Protein AF-A0A7H4LVT3-F1 (afdb_monomer_lite)

InterPro domains:
  IPR03684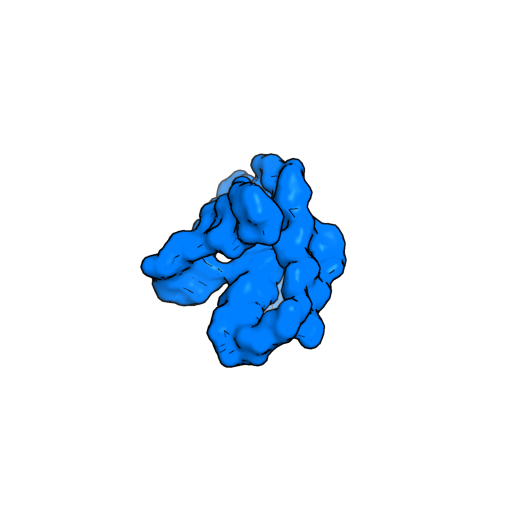9 Enolase-like, C-terminal domain superfamily [G3DSA:3.20.20.120] (1-61)
  IPR036849 Enolase-like, C-terminal domain superfamily [SSF51604] (1-67)

Organism: NCBI:txid1134687

Radius of gyration: 14.52 Å; chains: 1; bounding box: 43×32×30 Å

Sequence (78 aa):
MIGQMNEGHAATAAALQLCRVVQPAFAELYGADGLTDDPVSGLEYRNGMVAVNDSPGLGVQFDAARANLLQEFNDARC

pLDDT: mean 93.4, std 7.14, range [55.44, 97.56]

Secondary structure (DSSP, 8-state):
-B---S--HHHHHHHHHHHHHH--S-B---TTTT--S-SEE-EEEETTEEEE-S-STTS-EE-GGGS-----------

Structure (mmCIF, N/CA/C/O backbone):
data_AF-A0A7H4LVT3-F1
#
_entry.id   AF-A0A7H4LVT3-F1
#
loop_
_atom_site.group_PDB
_atom_site.id
_atom_site.type_symbol
_atom_site.label_atom_id
_atom_site.label_alt_id
_atom_site.label_comp_id
_atom_site.label_asym_id
_atom_site.label_entity_id
_atom_site.label_seq_id
_atom_site.pdbx_PDB_ins_code
_atom_site.Cartn_x
_atom_site.Cartn_y
_atom_site.Cartn_z
_atom_site.occupancy
_atom_site.B_iso_or_equiv
_atom_site.auth_seq_id
_atom_site.auth_comp_id
_atom_site.auth_asym_id
_atom_site.auth_atom_id
_atom_site.pdbx_PDB_model_num
ATOM 1 N N . MET A 1 1 ? -4.890 3.903 16.455 1.00 91.62 1 MET A N 1
ATOM 2 C CA . MET A 1 1 ? -4.718 4.718 15.237 1.00 91.62 1 MET A CA 1
ATOM 3 C C . MET A 1 1 ? -3.623 4.072 14.414 1.00 91.62 1 MET A C 1
ATOM 5 O O . MET A 1 1 ? -2.658 3.623 15.023 1.00 91.62 1 MET A O 1
ATOM 9 N N . ILE A 1 2 ? -3.786 3.984 13.096 1.00 96.69 2 ILE A N 1
ATOM 10 C CA . ILE A 1 2 ? -2.723 3.590 12.159 1.00 96.69 2 ILE A CA 1
ATOM 11 C C . ILE A 1 2 ? -2.435 4.795 11.267 1.00 96.69 2 ILE A C 1
ATOM 13 O O . ILE A 1 2 ? -3.368 5.413 10.766 1.00 96.69 2 ILE A O 1
ATOM 17 N N . GLY A 1 3 ? -1.165 5.149 11.117 1.00 93.88 3 GLY A N 1
ATOM 18 C CA . GLY A 1 3 ? -0.724 6.231 10.244 1.00 93.88 3 GLY A CA 1
ATOM 19 C C . GLY A 1 3 ? 0.371 5.750 9.307 1.00 93.88 3 GLY A C 1
ATOM 20 O O . GLY A 1 3 ? 0.952 4.685 9.527 1.00 93.88 3 GLY A O 1
ATOM 21 N N . GLN A 1 4 ? 0.630 6.548 8.281 1.00 93.75 4 GLN A N 1
ATOM 22 C CA . GLN A 1 4 ? 1.609 6.275 7.238 1.00 93.75 4 GLN A CA 1
ATOM 23 C C . GLN A 1 4 ? 2.487 7.500 6.986 1.00 93.75 4 GLN A C 1
ATOM 25 O O . GLN A 1 4 ? 2.122 8.625 7.330 1.00 93.75 4 GLN A O 1
ATOM 30 N N . MET A 1 5 ? 3.647 7.268 6.380 1.00 93.50 5 MET A N 1
ATOM 31 C CA . MET A 1 5 ? 4.432 8.326 5.738 1.00 93.50 5 MET A CA 1
ATOM 32 C C . MET A 1 5 ? 3.999 8.463 4.268 1.00 93.50 5 MET A C 1
ATOM 34 O O . MET A 1 5 ? 3.084 7.777 3.816 1.00 93.50 5 MET A O 1
ATOM 38 N N . ASN A 1 6 ? 4.680 9.317 3.500 1.00 92.12 6 ASN A N 1
ATOM 39 C CA . ASN A 1 6 ? 4.620 9.241 2.039 1.00 92.12 6 ASN A CA 1
ATOM 40 C C . ASN A 1 6 ? 5.422 8.011 1.595 1.00 92.12 6 ASN A C 1
ATOM 42 O O . ASN A 1 6 ? 6.652 8.011 1.676 1.00 92.12 6 ASN A O 1
ATOM 46 N N . GLU A 1 7 ? 4.729 6.954 1.186 1.00 93.00 7 GLU A N 1
ATOM 47 C CA . GLU A 1 7 ? 5.313 5.643 0.906 1.00 93.00 7 GLU A CA 1
ATOM 48 C C . GLU A 1 7 ? 4.581 4.918 -0.228 1.00 93.00 7 GLU A C 1
ATOM 50 O O . GLU A 1 7 ? 3.491 5.305 -0.631 1.00 93.00 7 GLU A O 1
ATOM 55 N N . GLY A 1 8 ? 5.198 3.870 -0.774 1.00 95.44 8 GLY A N 1
ATOM 56 C CA . GLY A 1 8 ? 4.667 3.165 -1.941 1.00 95.44 8 GLY A CA 1
ATOM 57 C C . GLY A 1 8 ? 3.471 2.248 -1.657 1.00 95.44 8 GLY A C 1
ATOM 58 O O . GLY A 1 8 ? 3.141 1.916 -0.514 1.00 95.44 8 GLY A O 1
ATOM 59 N N . HIS A 1 9 ? 2.872 1.743 -2.734 1.00 97.19 9 HIS A N 1
ATOM 60 C CA . HIS A 1 9 ? 1.666 0.915 -2.731 1.00 97.19 9 HIS A CA 1
ATOM 61 C C . HIS A 1 9 ? 1.817 -0.359 -1.892 1.00 97.19 9 HIS A C 1
ATOM 63 O O . HIS A 1 9 ? 0.870 -0.772 -1.225 1.00 97.19 9 HIS A O 1
ATOM 69 N N . ALA A 1 10 ? 3.001 -0.982 -1.873 1.00 96.88 10 ALA A N 1
ATOM 70 C CA . ALA A 1 10 ? 3.246 -2.164 -1.041 1.00 96.88 10 ALA A CA 1
ATOM 71 C C . ALA A 1 10 ? 3.098 -1.867 0.458 1.00 96.88 10 ALA A C 1
ATOM 73 O O . ALA A 1 10 ? 2.472 -2.645 1.183 1.00 96.88 10 ALA A O 1
ATOM 74 N N . ALA A 1 11 ? 3.647 -0.743 0.922 1.00 97.38 11 ALA A N 1
ATOM 75 C CA . ALA A 1 11 ? 3.596 -0.370 2.329 1.00 97.38 11 ALA A CA 1
ATOM 76 C C . ALA A 1 11 ? 2.171 0.027 2.744 1.00 97.38 11 ALA A C 1
ATOM 78 O O . ALA A 1 11 ? 1.674 -0.453 3.765 1.00 97.38 11 ALA A O 1
ATOM 79 N N . THR A 1 12 ? 1.454 0.777 1.899 1.00 97.50 12 THR A N 1
ATOM 80 C CA . THR A 1 12 ? 0.024 1.052 2.114 1.00 97.50 12 THR A CA 1
ATOM 81 C C . THR A 1 12 ? -0.841 -0.194 2.110 1.00 97.50 12 THR A C 1
ATOM 83 O O . THR A 1 12 ? -1.707 -0.326 2.977 1.00 97.50 12 THR A O 1
ATOM 86 N N . ALA A 1 13 ? -0.592 -1.154 1.223 1.00 97.56 13 ALA A N 1
ATOM 87 C CA . ALA A 1 13 ? -1.314 -2.418 1.255 1.00 97.56 13 ALA A CA 1
ATOM 88 C C . ALA A 1 13 ? -1.070 -3.172 2.573 1.00 97.56 13 ALA A C 1
ATOM 90 O O . ALA A 1 13 ? -2.018 -3.664 3.181 1.00 97.56 13 ALA A O 1
ATOM 91 N N . ALA A 1 14 ? 0.169 -3.201 3.075 1.00 97.38 14 ALA A N 1
ATOM 92 C CA . ALA A 1 14 ? 0.480 -3.801 4.373 1.00 97.38 14 ALA A CA 1
ATOM 93 C C . ALA A 1 14 ? -0.233 -3.092 5.539 1.00 97.38 14 ALA A C 1
ATOM 95 O O . ALA A 1 14 ? -0.839 -3.757 6.385 1.00 97.38 14 ALA A O 1
ATOM 96 N N . ALA A 1 15 ? -0.234 -1.756 5.557 1.00 97.50 15 ALA A N 1
ATOM 97 C CA . ALA A 1 15 ? -0.959 -0.971 6.554 1.00 97.50 15 ALA A CA 1
ATOM 98 C C . ALA A 1 15 ? -2.479 -1.213 6.489 1.00 97.50 15 ALA A C 1
ATOM 100 O O . ALA A 1 15 ? -3.130 -1.335 7.530 1.00 97.50 15 ALA A O 1
ATOM 101 N N . LEU A 1 16 ? -3.046 -1.362 5.286 1.00 97.00 16 LEU A N 1
ATOM 102 C CA . LEU A 1 16 ? -4.453 -1.707 5.082 1.00 97.00 16 LEU A CA 1
ATOM 103 C C . LEU A 1 16 ? -4.784 -3.102 5.636 1.00 97.00 16 LEU A C 1
ATOM 105 O O . LEU A 1 16 ? -5.785 -3.252 6.341 1.00 97.00 16 LEU A O 1
ATOM 109 N N . GLN A 1 17 ? -3.945 -4.113 5.381 1.00 97.00 17 GLN A N 1
ATOM 110 C CA . GLN A 1 17 ? -4.143 -5.453 5.951 1.00 97.00 17 GLN A CA 1
ATOM 111 C C . GLN A 1 17 ? -4.070 -5.426 7.485 1.00 97.00 17 GLN A C 1
ATOM 113 O O . GLN A 1 17 ? -4.903 -6.041 8.152 1.00 97.00 17 GLN A O 1
ATOM 118 N N . LEU A 1 18 ? -3.145 -4.652 8.066 1.00 96.69 18 LEU A N 1
ATOM 119 C CA . LEU A 1 18 ? -3.090 -4.456 9.516 1.00 96.69 18 LEU A CA 1
ATOM 120 C C . LEU A 1 18 ? -4.382 -3.816 10.044 1.00 96.69 18 LEU A C 1
ATOM 122 O O . LEU A 1 18 ? -4.947 -4.305 11.022 1.00 96.69 18 LEU A O 1
ATOM 126 N N . CYS A 1 19 ? -4.890 -2.774 9.375 1.00 97.06 19 CYS A N 1
ATOM 127 C CA . CYS A 1 19 ? -6.152 -2.121 9.735 1.00 97.06 19 CYS A CA 1
ATOM 128 C C . CYS A 1 19 ? -7.339 -3.092 9.733 1.00 97.06 19 CYS A C 1
ATOM 130 O O . CYS A 1 19 ? -8.190 -2.997 10.618 1.00 97.06 19 CYS A O 1
ATOM 132 N N . ARG A 1 20 ? -7.385 -4.043 8.788 1.00 94.50 20 ARG A N 1
ATOM 133 C CA . ARG A 1 20 ? -8.435 -5.077 8.747 1.00 94.50 20 ARG A CA 1
ATOM 134 C C . ARG A 1 20 ? -8.437 -5.949 10.004 1.00 94.50 20 ARG A C 1
ATOM 136 O O . ARG A 1 20 ? -9.509 -6.307 10.479 1.00 94.50 20 ARG A O 1
ATOM 143 N N . VAL A 1 21 ? -7.261 -6.265 10.548 1.00 96.12 21 VAL A N 1
ATOM 144 C CA . VAL A 1 21 ? -7.120 -7.133 11.729 1.00 96.12 21 VAL A CA 1
ATOM 145 C C . VAL A 1 21 ? -7.360 -6.370 13.029 1.00 96.12 21 VAL A C 1
ATOM 147 O O . VAL A 1 21 ? -8.087 -6.847 13.895 1.00 96.12 21 VAL A O 1
ATOM 150 N N . VAL A 1 22 ? -6.748 -5.195 13.189 1.00 97.44 22 VAL A N 1
ATOM 151 C CA . VAL A 1 22 ? -6.754 -4.471 14.476 1.00 97.44 22 VAL A CA 1
ATOM 152 C C . VAL A 1 22 ? -7.910 -3.484 14.620 1.00 97.44 22 VAL A C 1
ATOM 154 O O . VAL A 1 22 ? -8.086 -2.920 15.697 1.00 97.44 22 VAL A O 1
ATOM 157 N N . GLN A 1 23 ? -8.672 -3.261 13.544 1.00 97.19 23 GLN A N 1
ATOM 158 C CA . GLN A 1 23 ? -9.867 -2.413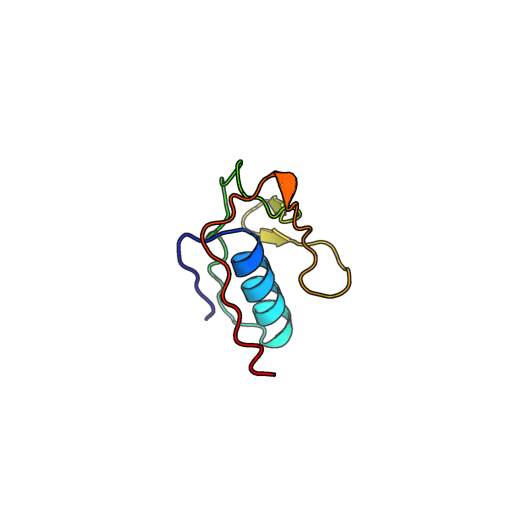 13.490 1.00 97.19 23 GLN A CA 1
ATOM 159 C C . GLN A 1 23 ? -9.693 -1.072 14.231 1.00 97.19 23 GLN A C 1
ATOM 161 O O . GLN A 1 23 ? -10.424 -0.773 15.180 1.00 97.19 23 GLN A O 1
ATOM 166 N N . PRO A 1 24 ? -8.695 -0.251 13.851 1.00 97.31 24 PRO A N 1
ATOM 167 C CA . PRO A 1 24 ? -8.430 0.992 14.554 1.00 97.31 24 PRO A CA 1
ATOM 168 C C . PRO A 1 24 ? -9.589 1.975 14.342 1.00 97.31 24 PRO A C 1
ATOM 170 O O . PRO A 1 24 ? -10.142 2.069 13.252 1.00 97.31 24 PRO A O 1
ATOM 173 N N . ALA A 1 25 ? -9.900 2.784 15.357 1.00 97.25 25 ALA A N 1
ATOM 174 C CA . ALA A 1 25 ? -10.916 3.836 15.232 1.00 97.25 25 ALA A CA 1
ATOM 175 C C . ALA A 1 25 ? -10.572 4.902 14.169 1.00 97.25 25 ALA A C 1
ATOM 177 O O . ALA A 1 25 ? -11.466 5.546 13.631 1.00 97.25 25 ALA A O 1
ATOM 178 N N . PHE A 1 26 ? -9.278 5.081 13.873 1.00 96.25 26 PHE A N 1
ATOM 179 C CA . PHE A 1 26 ? -8.766 6.040 12.894 1.00 96.25 26 PHE A CA 1
ATOM 180 C C . PHE A 1 26 ? -7.596 5.432 12.119 1.00 96.25 26 PHE A C 1
ATOM 182 O O . PHE A 1 26 ? -6.709 4.815 12.730 1.00 96.25 26 PHE A O 1
ATOM 189 N N . ALA A 1 27 ? -7.587 5.642 10.802 1.00 96.25 27 ALA A N 1
ATOM 190 C CA . ALA A 1 27 ? -6.524 5.219 9.903 1.00 96.25 27 ALA A CA 1
ATOM 191 C C . ALA A 1 27 ? -6.234 6.311 8.861 1.00 96.25 27 ALA A C 1
ATOM 193 O O . ALA A 1 27 ? -7.144 6.773 8.177 1.00 96.25 27 ALA A O 1
ATOM 194 N N . GLU A 1 28 ? -4.971 6.702 8.742 1.00 95.62 28 GLU A N 1
ATOM 195 C CA . GLU A 1 28 ? -4.474 7.618 7.715 1.00 95.62 28 GLU A CA 1
ATOM 196 C C . GLU A 1 28 ? -3.696 6.811 6.674 1.00 95.62 28 GLU A C 1
ATOM 198 O O . GLU A 1 28 ? -2.532 6.486 6.896 1.00 95.62 28 GLU A O 1
ATOM 203 N N . LEU A 1 29 ? -4.362 6.437 5.572 1.00 95.62 29 LEU A N 1
ATOM 204 C CA . LEU A 1 29 ? -3.830 5.496 4.573 1.00 95.62 29 LEU A CA 1
ATOM 205 C C . LEU A 1 29 ? -3.573 6.115 3.186 1.00 95.62 29 LEU A C 1
ATOM 207 O O . LEU A 1 29 ? -3.798 5.482 2.155 1.00 95.62 29 LEU A O 1
ATOM 211 N N . TYR A 1 30 ? -3.145 7.376 3.144 1.00 94.81 30 TYR A N 1
ATOM 212 C CA . TYR A 1 30 ? -2.937 8.132 1.900 1.00 94.81 30 TYR A CA 1
ATOM 213 C C . TYR A 1 30 ? -1.499 8.066 1.361 1.00 94.81 30 TYR A C 1
ATOM 215 O O . TYR A 1 30 ? -1.197 8.754 0.394 1.00 94.81 30 TYR A O 1
ATOM 223 N N . GLY A 1 31 ? -0.611 7.264 1.963 1.00 94.88 31 GLY A N 1
ATOM 224 C CA . GLY A 1 31 ? 0.823 7.272 1.637 1.00 94.88 31 GLY A CA 1
ATOM 225 C C . GLY A 1 31 ? 1.136 7.084 0.149 1.00 94.88 31 GLY A C 1
ATOM 226 O O . GLY A 1 31 ? 2.034 7.754 -0.360 1.00 94.88 31 GLY A O 1
ATOM 227 N N . ALA A 1 32 ? 0.350 6.241 -0.532 1.00 96.56 32 ALA A N 1
ATOM 228 C CA . AL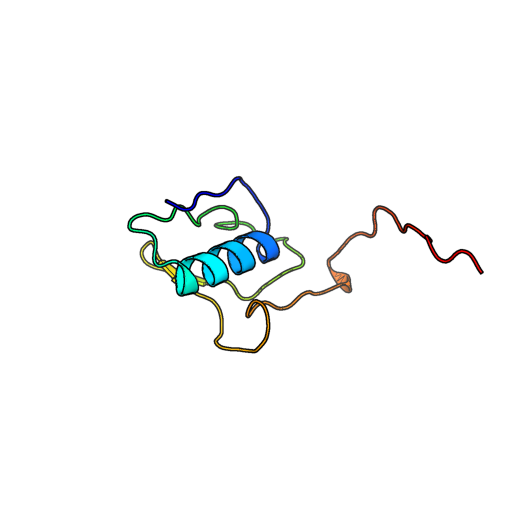A A 1 32 ? 0.482 5.932 -1.954 1.00 96.56 32 ALA A CA 1
ATOM 229 C C . ALA A 1 32 ? -0.500 6.696 -2.869 1.00 96.56 32 ALA A C 1
ATOM 231 O O . ALA A 1 32 ? -0.488 6.488 -4.084 1.00 96.56 32 ALA A O 1
ATOM 232 N N . ASP A 1 33 ? -1.366 7.558 -2.321 1.00 95.25 33 ASP A N 1
ATOM 233 C CA . ASP A 1 33 ? -2.369 8.284 -3.107 1.00 95.25 33 ASP A CA 1
ATOM 234 C C . ASP A 1 33 ? -1.690 9.276 -4.066 1.00 95.25 33 ASP A C 1
ATOM 236 O O . ASP A 1 33 ? -0.845 10.083 -3.678 1.00 95.25 33 ASP A O 1
ATOM 240 N N . GLY A 1 34 ? -2.040 9.193 -5.349 1.00 92.06 34 GLY A N 1
ATOM 241 C CA . GLY A 1 34 ? -1.442 9.998 -6.415 1.00 92.06 34 GLY A CA 1
ATOM 242 C C . GLY A 1 34 ? -0.084 9.515 -6.944 1.00 92.06 34 GLY A C 1
ATOM 243 O O . GLY A 1 34 ? 0.413 10.101 -7.909 1.00 92.06 34 GLY A O 1
ATOM 244 N N . LEU A 1 35 ? 0.510 8.448 -6.395 1.00 93.25 35 LEU A N 1
ATOM 245 C CA . LEU A 1 35 ? 1.700 7.828 -6.990 1.00 93.25 35 LEU A CA 1
ATOM 246 C C . LEU A 1 35 ? 1.308 7.074 -8.268 1.00 93.25 35 LEU A C 1
ATOM 248 O O . LEU A 1 35 ? 0.448 6.198 -8.249 1.00 93.25 35 LEU A O 1
ATOM 252 N N . THR A 1 36 ? 1.940 7.407 -9.396 1.00 91.00 36 THR A N 1
ATOM 253 C CA . THR A 1 36 ? 1.602 6.821 -10.713 1.00 91.00 36 THR A CA 1
ATOM 254 C C . THR A 1 36 ? 2.702 5.921 -11.274 1.00 91.00 36 THR A C 1
ATOM 256 O O . THR A 1 36 ? 2.445 5.065 -12.121 1.00 91.00 36 THR A O 1
ATOM 259 N N . ASP A 1 37 ? 3.928 6.067 -10.781 1.00 92.12 37 ASP A N 1
ATOM 260 C CA . ASP A 1 37 ? 5.136 5.389 -11.245 1.00 92.12 37 ASP A CA 1
ATOM 261 C C . ASP A 1 37 ? 5.639 4.300 -10.282 1.00 92.12 37 ASP A C 1
ATOM 263 O O . ASP A 1 37 ? 6.728 3.764 -10.468 1.00 92.12 37 ASP A O 1
ATOM 267 N N . ASP A 1 38 ? 4.822 3.903 -9.307 1.00 94.81 38 ASP A N 1
ATOM 268 C CA . ASP A 1 38 ? 5.141 2.819 -8.377 1.00 94.81 38 ASP A CA 1
ATOM 269 C C . ASP A 1 38 ? 5.201 1.454 -9.104 1.00 94.81 38 ASP A C 1
ATOM 271 O O . ASP A 1 38 ? 4.284 1.134 -9.878 1.00 94.81 38 ASP A O 1
ATOM 275 N N . PRO A 1 39 ? 6.246 0.625 -8.888 1.00 96.44 39 PRO A N 1
ATOM 276 C CA . PRO A 1 39 ? 6.318 -0.728 -9.444 1.00 96.44 39 PRO A CA 1
ATOM 277 C C . PRO A 1 39 ? 5.272 -1.682 -8.850 1.00 96.44 39 PRO A C 1
ATOM 279 O O . PRO A 1 39 ? 5.120 -2.802 -9.335 1.00 96.44 39 PRO A O 1
ATOM 282 N N . VAL A 1 40 ? 4.554 -1.267 -7.808 1.00 97.19 40 VAL A N 1
ATOM 283 C CA . VAL A 1 40 ? 3.463 -2.013 -7.191 1.00 97.19 40 VAL A CA 1
ATOM 284 C C . VAL A 1 40 ? 2.123 -1.357 -7.529 1.00 97.19 40 VAL A C 1
ATOM 286 O O . VAL A 1 40 ? 1.961 -0.148 -7.421 1.00 97.19 40 VAL A O 1
ATOM 289 N N . SER A 1 41 ? 1.139 -2.163 -7.926 1.00 95.69 41 SER A N 1
ATOM 290 C CA . SER A 1 41 ? -0.206 -1.716 -8.313 1.00 95.69 41 SER A CA 1
ATOM 291 C C . SER A 1 41 ? -1.308 -2.493 -7.590 1.00 95.69 41 SER A C 1
ATOM 293 O O . SER A 1 41 ? -1.055 -3.553 -7.022 1.00 95.69 41 SER A O 1
ATOM 295 N N . GLY A 1 42 ? -2.549 -2.001 -7.659 1.00 95.00 42 GLY A N 1
ATOM 296 C CA . GLY A 1 42 ? -3.738 -2.711 -7.160 1.00 95.00 42 GLY A CA 1
ATOM 297 C C . GLY A 1 42 ? -4.414 -2.074 -5.945 1.00 95.00 42 GLY A C 1
ATOM 298 O O . GLY A 1 42 ? -5.399 -2.621 -5.451 1.00 95.00 42 GLY A O 1
ATOM 299 N N . LEU A 1 43 ? -3.912 -0.928 -5.474 1.00 96.38 43 LEU A N 1
ATOM 300 C CA . LEU A 1 43 ? -4.661 -0.069 -4.562 1.00 96.38 43 LEU A CA 1
ATOM 301 C C . LEU A 1 43 ? -5.651 0.788 -5.343 1.00 96.38 43 LEU A C 1
ATOM 303 O O . LEU A 1 43 ? -5.326 1.330 -6.398 1.00 96.38 43 LEU A O 1
ATOM 307 N N . GLU A 1 44 ? -6.842 0.947 -4.782 1.00 95.94 44 GLU A N 1
ATOM 308 C CA . GLU A 1 44 ? -7.857 1.849 -5.304 1.00 95.94 44 GLU A CA 1
ATOM 309 C C . GLU A 1 44 ? -8.261 2.856 -4.237 1.00 95.94 44 GLU A C 1
ATOM 311 O O . GLU A 1 44 ? -8.710 2.484 -3.152 1.00 95.94 44 GLU A O 1
ATOM 316 N N . TYR A 1 45 ? -8.153 4.136 -4.577 1.00 95.50 45 TYR A N 1
ATOM 317 C CA . TYR A 1 45 ? -8.642 5.232 -3.754 1.00 95.50 45 TYR A CA 1
ATOM 318 C C . TYR A 1 45 ? -9.990 5.723 -4.276 1.00 95.50 45 TYR A C 1
ATOM 320 O O . TYR A 1 45 ? -10.141 6.055 -5.454 1.00 95.50 45 TYR A O 1
ATOM 328 N N . ARG A 1 46 ? -10.999 5.772 -3.403 1.00 95.38 46 ARG A N 1
ATOM 329 C CA . ARG A 1 46 ? -12.331 6.282 -3.749 1.00 95.38 46 ARG A CA 1
ATOM 330 C C . ARG A 1 46 ? -13.048 6.819 -2.518 1.00 95.38 46 ARG A C 1
ATOM 332 O O . ARG A 1 46 ? -13.203 6.106 -1.536 1.00 95.38 46 ARG A O 1
ATOM 339 N N . ASN A 1 47 ? -13.554 8.052 -2.592 1.00 94.06 47 ASN A N 1
ATOM 340 C CA . ASN A 1 47 ? -14.393 8.664 -1.548 1.00 94.06 47 ASN A CA 1
ATOM 341 C C . ASN A 1 47 ? -13.773 8.611 -0.133 1.00 94.06 47 ASN A C 1
ATOM 343 O O . ASN A 1 47 ? -14.468 8.314 0.835 1.00 94.06 47 ASN A O 1
ATOM 347 N N . GLY A 1 48 ? -12.463 8.855 -0.013 1.00 91.56 48 GLY A N 1
ATOM 348 C CA . GLY A 1 48 ? -11.748 8.782 1.269 1.00 91.56 48 GLY A CA 1
ATOM 349 C C . GLY A 1 48 ? -11.506 7.358 1.786 1.00 91.56 48 GLY A C 1
ATOM 350 O O . GLY A 1 48 ? -11.066 7.186 2.918 1.00 91.56 48 GLY A O 1
ATOM 351 N N . MET A 1 49 ? -11.788 6.339 0.973 1.00 93.88 49 MET A N 1
ATOM 352 C CA . MET A 1 49 ? -11.473 4.943 1.254 1.00 93.88 49 MET A CA 1
ATOM 353 C C . MET A 1 49 ? -10.307 4.484 0.388 1.00 93.88 49 MET A C 1
ATOM 355 O O . MET A 1 49 ? -10.185 4.896 -0.766 1.00 93.88 49 MET A O 1
ATOM 359 N N . VAL A 1 50 ? -9.510 3.573 0.939 1.00 95.88 50 VAL A N 1
ATOM 360 C CA . VAL A 1 50 ? -8.548 2.769 0.188 1.00 95.88 50 VAL A CA 1
ATOM 361 C C . VAL A 1 50 ? -9.016 1.318 0.182 1.00 95.88 50 VAL A C 1
ATOM 363 O O . VAL A 1 50 ? -9.463 0.788 1.204 1.00 95.88 50 VAL A O 1
ATOM 366 N N . ALA A 1 51 ? -8.939 0.681 -0.976 1.00 96.19 51 ALA A N 1
ATOM 367 C CA . ALA A 1 51 ? -9.288 -0.712 -1.170 1.00 96.19 51 ALA A CA 1
ATOM 368 C C . ALA A 1 51 ? -8.150 -1.459 -1.863 1.00 96.19 51 ALA A C 1
ATOM 370 O O . ALA A 1 51 ? -7.311 -0.874 -2.543 1.00 96.19 51 ALA A O 1
ATOM 371 N N . VAL A 1 52 ? -8.148 -2.773 -1.671 1.00 96.31 52 VAL A N 1
ATOM 372 C CA . VAL A 1 52 ? -7.255 -3.706 -2.344 1.00 96.31 52 VAL A CA 1
ATOM 373 C C . VAL A 1 52 ? -8.043 -4.971 -2.666 1.00 96.31 52 VAL A C 1
ATOM 375 O O . VAL A 1 52 ? -8.979 -5.314 -1.929 1.00 96.31 52 VAL A O 1
ATOM 378 N N . ASN A 1 53 ? -7.674 -5.655 -3.749 1.00 94.56 53 ASN A N 1
ATOM 379 C CA . ASN A 1 53 ? -8.304 -6.912 -4.139 1.00 94.56 53 ASN A CA 1
ATOM 380 C C . ASN A 1 53 ? -8.238 -7.953 -3.015 1.00 94.56 53 ASN A C 1
ATOM 382 O O . ASN A 1 53 ? -7.239 -8.075 -2.303 1.00 94.56 53 ASN A O 1
ATOM 386 N N . ASP A 1 54 ? -9.317 -8.724 -2.877 1.00 92.00 54 ASP A N 1
ATOM 387 C CA . ASP A 1 54 ? -9.381 -9.834 -1.931 1.00 92.00 54 ASP A CA 1
ATOM 388 C C . ASP A 1 54 ? -8.671 -11.062 -2.514 1.00 92.00 54 ASP A C 1
ATOM 390 O O . ASP A 1 54 ? -9.269 -11.941 -3.133 1.00 92.00 54 ASP A O 1
ATOM 394 N N . SER A 1 55 ? -7.348 -11.067 -2.388 1.00 92.06 55 SER A N 1
ATOM 395 C CA . SER A 1 55 ? -6.474 -12.147 -2.839 1.00 92.06 55 SER A CA 1
ATOM 396 C C . SER A 1 55 ? -5.396 -12.433 -1.789 1.00 92.06 55 SER A C 1
ATOM 398 O O . SER A 1 55 ? -5.095 -11.550 -0.983 1.00 92.06 55 SER A O 1
ATOM 400 N N . PRO A 1 56 ? -4.770 -13.625 -1.796 1.00 92.12 56 PRO A N 1
ATOM 401 C CA . PRO A 1 56 ? -3.719 -13.963 -0.840 1.00 92.12 56 PRO A CA 1
ATOM 402 C C . PRO A 1 56 ? -2.586 -12.927 -0.772 1.00 92.12 56 PRO A C 1
ATOM 404 O O . PRO A 1 56 ? -2.218 -12.312 -1.774 1.00 92.12 56 PRO A O 1
ATOM 407 N N . GLY A 1 57 ? -1.997 -12.775 0.415 1.00 94.38 57 GLY A N 1
ATOM 408 C CA . GLY A 1 57 ? -0.937 -11.799 0.660 1.00 94.38 57 GLY A CA 1
ATOM 409 C C . GLY A 1 57 ? -1.490 -10.392 0.883 1.00 94.38 57 GLY A C 1
ATOM 410 O O . GLY A 1 57 ? -2.444 -10.208 1.633 1.00 94.38 57 GLY A O 1
ATOM 411 N N . LEU A 1 58 ? -0.860 -9.390 0.266 1.00 96.56 58 LEU A N 1
ATOM 412 C CA . LEU A 1 58 ? -1.229 -7.983 0.456 1.00 96.56 58 LEU A CA 1
ATOM 413 C C . LEU A 1 58 ? -2.360 -7.508 -0.467 1.00 96.56 58 LEU A C 1
ATOM 415 O O . LEU A 1 58 ? -2.929 -6.451 -0.208 1.00 96.56 58 LEU A O 1
ATOM 419 N N . GLY A 1 59 ? -2.699 -8.273 -1.510 1.00 95.88 59 GLY A N 1
ATO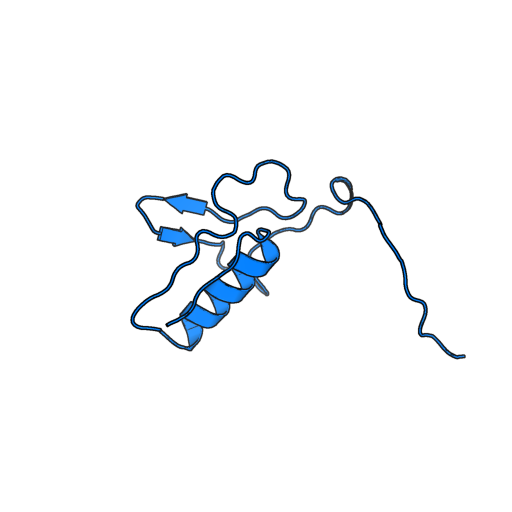M 420 C CA . GLY A 1 59 ? -3.722 -7.908 -2.500 1.00 95.88 59 GLY A CA 1
ATOM 421 C C . GLY A 1 59 ? -3.231 -7.026 -3.661 1.00 95.88 59 GLY A C 1
ATOM 422 O O . GLY A 1 59 ? -4.021 -6.648 -4.524 1.00 95.88 59 GLY A O 1
ATOM 423 N N . VAL A 1 60 ? -1.934 -6.714 -3.697 1.00 96.88 60 VAL A N 1
ATOM 424 C CA . VAL A 1 60 ? -1.270 -5.906 -4.734 1.00 96.88 60 VAL A CA 1
ATOM 425 C C . VAL A 1 60 ? -0.375 -6.760 -5.632 1.00 96.88 60 VAL A C 1
ATOM 427 O O . VAL A 1 60 ? 0.025 -7.863 -5.255 1.00 96.88 60 VAL A O 1
ATOM 430 N N . GLN A 1 61 ? -0.036 -6.247 -6.813 1.00 96.44 61 GLN A N 1
ATOM 431 C CA . GLN A 1 61 ? 0.889 -6.878 -7.756 1.00 96.44 61 GLN A CA 1
ATOM 432 C C . GLN A 1 61 ? 2.191 -6.086 -7.838 1.00 96.44 61 GLN A C 1
ATOM 434 O O . GLN A 1 61 ? 2.153 -4.868 -7.966 1.00 96.44 61 GLN A O 1
ATOM 439 N N . PHE A 1 62 ? 3.329 -6.780 -7.802 1.00 96.38 62 PHE A N 1
ATOM 440 C CA . PHE A 1 62 ? 4.649 -6.198 -8.041 1.00 96.38 62 PHE A CA 1
ATOM 441 C C . PHE A 1 62 ? 5.118 -6.510 -9.463 1.00 96.38 62 PHE A C 1
ATOM 443 O O . PHE A 1 62 ? 5.156 -7.675 -9.860 1.00 96.38 62 PHE A O 1
ATOM 450 N N . ASP A 1 63 ? 5.504 -5.474 -10.203 1.00 96.62 63 ASP A N 1
ATOM 451 C CA . ASP A 1 63 ? 6.119 -5.572 -11.521 1.00 96.62 63 ASP A CA 1
ATOM 452 C C . ASP A 1 63 ? 7.613 -5.233 -11.433 1.00 96.62 63 ASP A C 1
ATOM 454 O O . ASP A 1 63 ? 8.023 -4.069 -11.417 1.00 96.62 63 ASP A O 1
ATOM 458 N N . ALA A 1 64 ? 8.441 -6.278 -11.404 1.00 95.25 64 ALA A N 1
ATOM 459 C CA . ALA A 1 64 ? 9.891 -6.141 -11.338 1.00 95.25 64 ALA A CA 1
ATOM 460 C C . ALA A 1 64 ? 10.484 -5.406 -12.553 1.00 95.25 64 ALA A C 1
ATOM 462 O O . ALA A 1 64 ? 11.536 -4.790 -12.417 1.00 95.25 64 ALA A O 1
ATOM 463 N N . ALA A 1 65 ? 9.822 -5.419 -13.718 1.00 96.06 65 ALA A N 1
ATOM 464 C CA . ALA A 1 65 ? 10.303 -4.706 -14.902 1.00 96.06 65 ALA A CA 1
ATOM 465 C C . ALA A 1 65 ? 10.176 -3.178 -14.770 1.00 96.06 65 ALA A C 1
ATOM 467 O O . ALA A 1 65 ? 10.828 -2.440 -15.509 1.00 96.06 65 ALA A O 1
ATOM 468 N N . ARG A 1 66 ? 9.353 -2.699 -13.826 1.00 95.12 66 ARG A N 1
ATOM 469 C CA . ARG A 1 66 ? 9.190 -1.2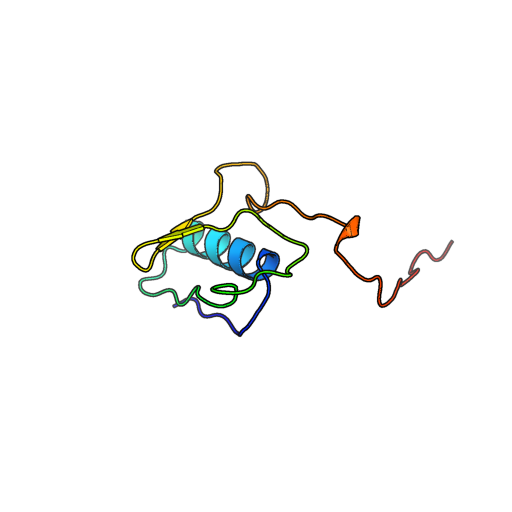75 -13.493 1.00 95.12 66 ARG A CA 1
ATOM 470 C C . ARG A 1 66 ? 10.058 -0.832 -12.316 1.00 95.12 66 ARG A C 1
ATOM 472 O O . ARG A 1 66 ? 10.105 0.357 -12.015 1.00 95.12 66 ARG A O 1
ATOM 479 N N . ALA A 1 67 ? 10.735 -1.763 -11.648 1.00 94.62 67 ALA A N 1
ATOM 480 C CA . ALA A 1 67 ? 11.624 -1.468 -10.537 1.00 94.62 67 ALA A CA 1
ATOM 481 C C . ALA A 1 67 ? 13.068 -1.292 -11.023 1.00 94.62 67 ALA A C 1
ATOM 483 O O . ALA A 1 67 ? 13.525 -1.981 -11.934 1.00 94.62 67 ALA A O 1
ATOM 484 N N . ASN A 1 68 ? 13.811 -0.396 -10.373 1.00 93.81 68 ASN A N 1
ATOM 485 C CA . ASN A 1 68 ? 15.254 -0.304 -10.556 1.00 93.81 68 ASN A CA 1
ATOM 486 C C . ASN A 1 68 ? 15.957 -1.035 -9.412 1.00 93.81 68 ASN A C 1
ATOM 488 O O . ASN A 1 68 ? 15.751 -0.707 -8.241 1.00 93.81 68 ASN A O 1
ATOM 492 N N . LEU A 1 69 ? 16.792 -2.013 -9.746 1.00 92.88 69 LEU A N 1
ATOM 493 C CA . LEU A 1 69 ? 17.596 -2.710 -8.756 1.00 92.88 69 LEU A CA 1
ATOM 494 C C . LEU A 1 69 ? 18.671 -1.760 -8.222 1.00 92.88 69 LEU A C 1
ATOM 496 O O . LEU A 1 69 ? 19.566 -1.346 -8.954 1.00 92.88 69 LEU A O 1
ATOM 500 N N . LEU A 1 70 ? 18.584 -1.425 -6.936 1.00 93.81 70 LEU A N 1
ATOM 501 C CA . LEU A 1 70 ? 19.575 -0.567 -6.286 1.00 93.81 70 LEU A CA 1
ATOM 502 C C . LEU A 1 70 ? 20.742 -1.376 -5.718 1.00 93.81 70 LEU A C 1
ATOM 504 O O . LEU A 1 70 ? 21.892 -0.952 -5.816 1.00 93.81 70 LEU A O 1
ATOM 508 N N . GLN A 1 71 ? 20.447 -2.524 -5.106 1.00 92.06 71 GLN A N 1
ATOM 509 C CA . GLN A 1 71 ? 21.438 -3.336 -4.413 1.00 92.06 71 GLN A CA 1
ATOM 510 C C . GLN A 1 71 ? 20.934 -4.766 -4.203 1.00 92.06 71 GLN A C 1
ATOM 512 O O . GLN A 1 71 ? 19.759 -4.975 -3.905 1.00 92.06 71 GLN A O 1
ATOM 517 N N . GLU A 1 72 ? 21.848 -5.730 -4.286 1.00 92.12 72 GLU A N 1
ATOM 518 C CA . GLU A 1 72 ? 21.636 -7.104 -3.831 1.00 92.12 72 GLU A CA 1
ATOM 519 C C . GLU A 1 72 ? 22.610 -7.408 -2.695 1.00 92.12 72 GLU A C 1
ATOM 521 O O . GLU A 1 72 ? 23.794 -7.064 -2.756 1.00 92.12 72 GLU A O 1
ATOM 526 N N . PHE A 1 73 ? 22.103 -8.055 -1.651 1.00 86.75 73 PHE A N 1
ATOM 527 C CA . PHE A 1 73 ? 22.915 -8.584 -0.564 1.00 86.75 73 PHE A CA 1
ATOM 528 C C . PHE A 1 73 ? 22.953 -10.097 -0.708 1.00 86.75 73 PHE A C 1
ATOM 530 O O . PHE A 1 73 ? 21.910 -10.735 -0.842 1.00 86.75 73 PHE A O 1
ATOM 537 N N . ASN A 1 74 ? 24.150 -10.671 -0.683 1.00 85.38 7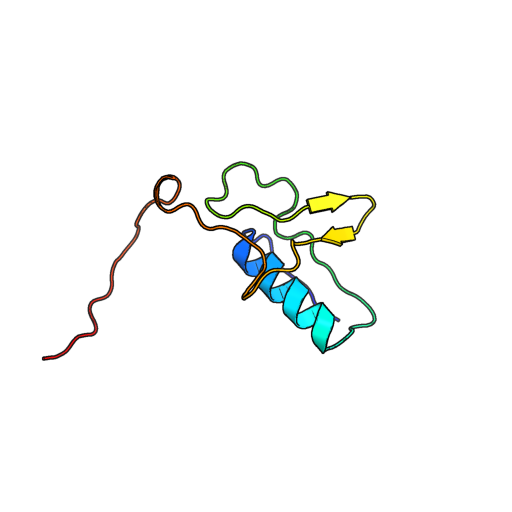4 ASN A N 1
ATOM 538 C CA . ASN A 1 74 ? 24.317 -12.113 -0.710 1.00 85.38 74 ASN A CA 1
ATOM 539 C C . ASN A 1 74 ? 24.837 -12.575 0.652 1.00 85.38 74 ASN A C 1
ATOM 541 O O . ASN A 1 74 ? 26.043 -12.646 0.880 1.00 85.38 74 ASN A O 1
ATOM 545 N N . ASP A 1 75 ? 23.906 -12.857 1.564 1.00 74.12 75 ASP A N 1
ATOM 546 C CA . ASP A 1 75 ? 24.210 -13.402 2.894 1.00 74.12 75 ASP A CA 1
ATOM 547 C C . ASP A 1 75 ? 24.379 -14.929 2.874 1.00 74.12 75 ASP A C 1
ATOM 549 O O . ASP A 1 75 ? 24.583 -15.544 3.924 1.00 74.12 75 ASP A O 1
ATOM 553 N N . ALA A 1 76 ? 24.319 -15.557 1.690 1.00 69.69 76 ALA A N 1
ATOM 554 C CA . ALA A 1 76 ? 24.617 -16.970 1.519 1.00 69.69 76 ALA A CA 1
ATOM 555 C C . ALA A 1 76 ? 26.110 -17.218 1.786 1.00 69.69 76 ALA A C 1
ATOM 557 O O . ALA A 1 76 ? 26.946 -17.251 0.884 1.00 69.69 76 ALA A O 1
ATOM 558 N N . ARG A 1 77 ? 26.453 -17.388 3.062 1.00 61.41 77 ARG A N 1
ATOM 559 C CA . ARG A 1 77 ? 27.673 -18.082 3.458 1.00 61.41 77 ARG A CA 1
ATOM 560 C C . ARG A 1 77 ? 27.448 -19.561 3.163 1.00 61.41 77 ARG A C 1
ATOM 562 O O . ARG A 1 77 ? 26.579 -20.174 3.782 1.00 61.41 77 ARG A O 1
ATOM 569 N N . CYS A 1 78 ? 28.183 -20.081 2.183 1.00 55.44 78 CYS A N 1
ATOM 570 C CA . CYS A 1 78 ? 28.378 -21.519 2.013 1.00 55.44 78 CYS A CA 1
ATOM 571 C C . CYS A 1 78 ? 28.925 -22.154 3.297 1.00 55.44 78 CYS A C 1
ATOM 573 O O . CYS A 1 78 ? 29.712 -21.476 4.001 1.00 55.44 78 CYS A O 1
#

Foldseek 3Di:
DAEDALDAPLVLLVSVVVCVVVVDPDYHRCNHPPPDLGQKDAWDDDPNDIDADPDPDSRIDGHVVSDDDPDDDDPPDD